Protein AF-B4IRN1-F1 (afdb_monomer_lite)

Organism: Drosophila persimilis (NCBI:txid7234)

Sequence (77 aa):
MATEQRILKQDGYLDVGDNSGAPARPFEMRNIVYHPQLNVLLLFGCNNVVKVLDVNSGVVLQTYKLSKNGKRQAARK

Structure (mmCIF, N/CA/C/O backbone):
data_AF-B4IR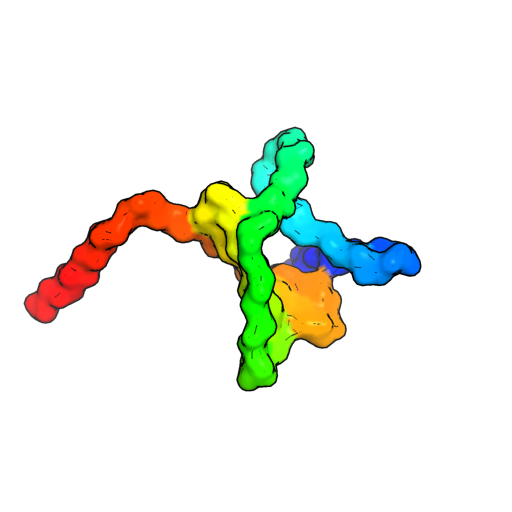N1-F1
#
_entry.id   AF-B4IRN1-F1
#
loop_
_atom_site.group_PDB
_atom_site.id
_atom_site.type_symbol
_atom_site.label_atom_id
_atom_site.label_alt_id
_atom_site.label_comp_id
_atom_site.label_asym_id
_atom_site.label_entity_id
_atom_site.label_seq_id
_atom_site.pdbx_PDB_ins_code
_atom_site.Cartn_x
_atom_site.Cartn_y
_atom_site.Cartn_z
_atom_site.occupancy
_atom_site.B_iso_or_equiv
_atom_site.auth_seq_id
_atom_site.auth_comp_id
_atom_site.auth_asym_id
_atom_site.auth_atom_id
_atom_site.pdbx_PDB_model_num
ATOM 1 N N . MET A 1 1 ? 11.629 11.519 17.686 1.00 36.22 1 MET A N 1
ATOM 2 C CA . MET A 1 1 ? 11.592 10.732 16.434 1.00 36.22 1 MET A CA 1
ATOM 3 C C . MET A 1 1 ? 10.252 11.042 15.784 1.00 36.22 1 MET A C 1
ATOM 5 O O . MET A 1 1 ? 9.245 10.554 16.272 1.00 36.22 1 MET A O 1
ATOM 9 N N . ALA A 1 2 ? 10.201 11.971 14.828 1.00 41.19 2 ALA A N 1
ATOM 10 C CA . ALA A 1 2 ? 8.941 12.403 14.224 1.00 41.19 2 ALA A CA 1
ATOM 11 C C . ALA A 1 2 ? 8.595 11.465 13.061 1.00 41.19 2 ALA A C 1
ATOM 13 O O . ALA A 1 2 ? 9.293 11.444 12.052 1.00 41.19 2 ALA A O 1
ATOM 14 N N . THR A 1 3 ? 7.557 10.650 13.226 1.00 48.41 3 THR A N 1
ATOM 15 C CA . THR A 1 3 ? 6.920 9.935 12.118 1.00 48.41 3 THR A CA 1
ATOM 16 C C . THR A 1 3 ? 6.099 10.951 11.335 1.00 48.41 3 THR A C 1
ATOM 18 O O . THR A 1 3 ? 5.104 11.454 11.854 1.00 48.41 3 THR A O 1
ATOM 21 N N . GLU A 1 4 ? 6.533 11.298 10.125 1.00 53.75 4 GLU A N 1
ATOM 22 C CA . GLU A 1 4 ? 5.778 12.176 9.228 1.00 53.75 4 GLU A CA 1
ATOM 23 C C . GLU A 1 4 ? 4.399 11.554 8.950 1.00 53.75 4 GLU A C 1
ATOM 25 O O . GLU A 1 4 ? 4.272 10.574 8.211 1.00 53.75 4 GLU A O 1
ATOM 30 N N . GLN A 1 5 ? 3.358 12.096 9.589 1.00 56.69 5 GLN A N 1
ATOM 31 C CA . GLN A 1 5 ? 1.974 11.746 9.293 1.00 56.69 5 GLN A CA 1
ATOM 32 C C . GLN A 1 5 ? 1.657 12.225 7.882 1.00 56.69 5 GLN A C 1
ATOM 34 O O . GLN A 1 5 ? 1.682 13.423 7.595 1.00 56.69 5 GLN A O 1
ATOM 39 N N . ARG A 1 6 ? 1.348 11.287 6.988 1.00 63.16 6 ARG A N 1
ATOM 40 C CA . ARG A 1 6 ? 0.815 11.644 5.679 1.00 63.16 6 ARG A CA 1
ATOM 41 C C . ARG A 1 6 ? -0.605 12.155 5.853 1.00 63.16 6 ARG A C 1
ATOM 43 O O . ARG A 1 6 ? -1.411 11.541 6.545 1.00 63.16 6 ARG A O 1
ATOM 50 N N . ILE A 1 7 ? -0.882 13.306 5.256 1.00 62.12 7 ILE A N 1
ATOM 51 C CA . ILE A 1 7 ? -2.132 14.029 5.458 1.00 62.12 7 ILE A CA 1
ATOM 52 C C . ILE A 1 7 ? -3.210 13.358 4.608 1.00 62.12 7 ILE A C 1
ATOM 54 O O . ILE A 1 7 ? -3.137 13.365 3.378 1.00 62.12 7 ILE A O 1
ATOM 58 N N . LEU A 1 8 ? -4.214 12.783 5.270 1.00 64.31 8 LEU A N 1
ATOM 59 C CA . LEU A 1 8 ? -5.492 12.500 4.633 1.00 64.31 8 LEU A CA 1
ATOM 60 C C . LEU A 1 8 ? -6.071 13.842 4.171 1.00 64.31 8 LEU A C 1
ATOM 62 O O . LEU A 1 8 ? -6.299 14.738 4.988 1.00 64.31 8 LEU A O 1
ATOM 66 N N . LYS A 1 9 ? -6.246 14.014 2.863 1.00 69.81 9 LYS A N 1
ATOM 67 C CA . LYS A 1 9 ? -6.821 15.241 2.311 1.00 69.81 9 LYS A CA 1
ATOM 68 C C . LYS A 1 9 ? -8.297 15.343 2.709 1.00 69.81 9 LYS A C 1
ATOM 70 O O . LYS A 1 9 ? -8.954 14.343 2.988 1.00 69.81 9 LYS A O 1
ATOM 75 N N . GLN A 1 10 ? -8.830 16.566 2.725 1.00 69.88 10 GLN A N 1
ATOM 76 C CA . GLN A 1 10 ? -10.237 16.829 3.074 1.00 69.88 10 GLN A CA 1
ATOM 77 C C . GLN A 1 10 ? -11.240 16.131 2.142 1.00 69.88 10 GLN A C 1
ATOM 79 O O . GLN A 1 10 ? -12.384 15.918 2.526 1.00 69.88 10 GLN A O 1
ATOM 84 N N . ASP A 1 11 ? -10.810 15.763 0.938 1.00 73.00 11 ASP A N 1
ATOM 85 C CA . ASP A 1 11 ? -11.586 15.002 -0.043 1.00 73.00 11 ASP A CA 1
ATOM 86 C C . ASP A 1 11 ? -11.582 13.480 0.221 1.00 73.00 11 ASP A C 1
ATOM 88 O O . ASP A 1 11 ? -12.180 12.722 -0.541 1.00 73.00 11 ASP A O 1
ATOM 92 N N . GLY A 1 12 ? -10.921 13.025 1.292 1.00 68.50 12 GLY A N 1
ATOM 93 C CA . GLY A 1 12 ? -10.821 11.617 1.669 1.00 68.50 12 GLY A CA 1
ATOM 94 C C . GLY A 1 12 ? -9.708 10.845 0.955 1.00 68.50 12 GLY A C 1
ATOM 95 O O . GLY A 1 12 ? -9.569 9.644 1.189 1.00 68.50 12 GLY A O 1
ATOM 96 N N . TYR A 1 13 ? -8.892 11.495 0.119 1.00 74.69 13 TYR A N 1
ATOM 97 C CA . TYR A 1 13 ? -7.762 10.846 -0.548 1.00 74.69 13 TYR A CA 1
ATOM 98 C C . TYR A 1 13 ? -6.479 10.929 0.285 1.00 74.69 13 TYR A C 1
ATOM 100 O O . TYR A 1 13 ? -6.108 11.977 0.815 1.00 74.69 13 TYR A O 1
ATOM 108 N N . LEU A 1 14 ? -5.748 9.817 0.368 1.00 75.94 14 LEU A N 1
ATOM 109 C CA . LEU A 1 14 ? -4.447 9.759 1.032 1.00 75.94 14 LEU A CA 1
ATOM 110 C C . LEU A 1 14 ? -3.314 9.971 0.023 1.00 75.94 14 LEU A C 1
ATOM 112 O O . LEU A 1 14 ? -3.229 9.263 -0.983 1.00 75.94 14 LEU A O 1
ATOM 116 N N . ASP A 1 15 ? -2.403 10.901 0.313 1.00 75.06 15 ASP A N 1
ATOM 117 C CA . ASP A 1 15 ? -1.208 11.088 -0.510 1.00 75.06 15 ASP A CA 1
ATOM 118 C C . ASP A 1 15 ? -0.126 10.049 -0.175 1.00 75.06 15 ASP A C 1
ATOM 120 O O . ASP A 1 15 ? 0.549 10.101 0.857 1.00 75.06 15 ASP A O 1
ATOM 124 N N . VAL A 1 16 ? 0.077 9.102 -1.090 1.00 71.06 16 VAL A N 1
ATOM 125 C CA . VAL A 1 16 ? 1.081 8.038 -0.963 1.00 71.06 16 VAL A CA 1
ATOM 126 C C . VAL A 1 16 ? 2.383 8.347 -1.728 1.00 71.06 16 VAL A C 1
ATOM 128 O O . VAL A 1 16 ? 3.176 7.437 -1.970 1.00 71.06 16 VAL A O 1
ATOM 131 N N . GLY A 1 17 ? 2.677 9.622 -2.034 1.00 66.12 17 GLY A N 1
ATOM 132 C CA . GLY A 1 17 ? 3.883 10.138 -2.714 1.00 66.12 17 GLY A CA 1
ATOM 133 C C . GLY A 1 17 ? 5.257 9.536 -2.350 1.00 66.12 17 GLY A C 1
ATOM 134 O O . GLY A 1 17 ? 5.427 8.818 -1.359 1.00 66.12 17 GLY A O 1
ATOM 135 N N . ASP A 1 18 ? 6.270 9.774 -3.182 1.00 62.78 18 ASP A N 1
ATOM 136 C CA . ASP A 1 18 ? 7.614 9.194 -3.046 1.00 62.78 18 ASP A CA 1
ATOM 137 C C . ASP A 1 18 ? 8.494 10.006 -2.070 1.00 62.78 18 ASP A C 1
ATOM 139 O O . ASP A 1 18 ? 8.738 11.184 -2.300 1.00 62.78 18 ASP A O 1
ATOM 143 N N . ASN A 1 19 ? 8.994 9.395 -0.983 1.00 57.44 19 ASN A N 1
ATOM 144 C CA . ASN A 1 19 ? 9.837 10.068 0.033 1.00 57.44 19 ASN A CA 1
ATOM 145 C C . ASN A 1 19 ? 11.284 10.307 -0.457 1.00 57.44 19 ASN A C 1
ATOM 147 O O . ASN A 1 19 ? 12.212 10.415 0.340 1.00 57.44 19 ASN A O 1
ATOM 151 N N . SER A 1 20 ? 11.518 10.331 -1.770 1.00 54.97 20 SER A N 1
ATOM 152 C CA . SER A 1 20 ? 12.865 10.330 -2.344 1.00 54.97 20 SER A CA 1
ATOM 153 C C . SER A 1 20 ? 13.522 11.715 -2.409 1.00 54.97 20 SER A C 1
ATOM 155 O O . SER A 1 20 ? 14.649 11.810 -2.885 1.00 54.97 20 SER A O 1
ATOM 157 N N . GLY A 1 21 ? 12.861 12.789 -1.951 1.00 51.81 21 GLY A N 1
ATOM 158 C CA . GLY A 1 21 ? 13.394 14.164 -1.989 1.00 51.81 21 GLY A CA 1
ATOM 159 C C . GLY A 1 21 ? 13.659 14.708 -3.404 1.00 51.81 21 GLY A C 1
ATOM 160 O O . GLY A 1 21 ? 14.080 15.850 -3.563 1.00 51.81 21 GLY A O 1
ATOM 161 N N . ALA A 1 22 ? 13.411 13.898 -4.436 1.00 52.56 22 ALA A N 1
ATOM 162 C CA . ALA A 1 22 ? 13.518 14.249 -5.840 1.00 52.56 22 ALA A CA 1
ATOM 163 C C . ALA A 1 22 ? 12.224 14.938 -6.307 1.00 52.56 22 ALA A C 1
ATOM 165 O O . ALA A 1 22 ? 11.153 14.634 -5.774 1.00 52.56 22 ALA A O 1
ATOM 166 N N . PRO A 1 23 ? 12.292 15.848 -7.301 1.00 52.22 23 PRO A N 1
ATOM 167 C CA . PRO A 1 23 ? 11.122 16.572 -7.787 1.00 52.22 23 PRO A CA 1
ATOM 168 C C . PRO A 1 23 ? 9.990 15.599 -8.125 1.00 52.22 23 PRO A C 1
ATOM 170 O O . PRO A 1 23 ? 10.186 14.628 -8.859 1.00 52.22 23 PRO A O 1
ATOM 173 N N . ALA A 1 24 ? 8.839 15.881 -7.511 1.00 53.84 24 ALA A N 1
ATOM 174 C CA . ALA A 1 24 ? 7.635 15.072 -7.393 1.00 53.84 24 ALA A CA 1
ATOM 175 C C . ALA A 1 24 ? 7.276 14.300 -8.670 1.00 53.84 24 ALA A C 1
ATOM 177 O O . ALA A 1 24 ? 6.493 14.762 -9.499 1.00 53.84 24 ALA A O 1
ATOM 178 N N . ARG A 1 25 ? 7.804 13.082 -8.819 1.00 56.81 25 ARG A N 1
ATOM 179 C CA . ARG A 1 25 ? 7.150 12.105 -9.684 1.00 56.81 25 ARG A CA 1
ATOM 180 C C . ARG A 1 25 ? 6.031 11.460 -8.873 1.00 56.81 25 ARG A C 1
ATOM 182 O O . ARG A 1 25 ? 6.310 10.978 -7.771 1.00 56.81 25 ARG A O 1
ATOM 189 N N . PRO A 1 26 ? 4.787 11.446 -9.380 1.00 62.97 26 PRO A N 1
ATOM 190 C CA . PRO A 1 26 ? 3.699 10.740 -8.726 1.00 62.97 26 PRO A CA 1
ATOM 191 C C . PRO A 1 26 ? 4.113 9.293 -8.471 1.00 62.97 26 PRO A C 1
ATOM 193 O O . PRO A 1 26 ? 4.692 8.638 -9.342 1.00 62.97 26 PRO A O 1
ATOM 196 N N . PHE A 1 27 ? 3.840 8.794 -7.267 1.00 69.75 27 PHE A N 1
ATOM 197 C CA . PHE A 1 27 ? 3.964 7.369 -7.005 1.00 69.75 27 PHE A CA 1
ATOM 198 C C . PHE A 1 27 ? 2.884 6.650 -7.819 1.00 69.75 27 PHE A C 1
ATOM 200 O O . PHE A 1 27 ? 1.715 6.637 -7.441 1.00 69.75 27 PHE A O 1
ATOM 207 N N . GLU A 1 28 ? 3.274 6.103 -8.968 1.00 79.25 28 GLU A N 1
ATOM 208 C CA . GLU A 1 28 ? 2.358 5.401 -9.857 1.00 79.25 28 GLU A CA 1
ATOM 209 C C . GLU A 1 28 ? 2.111 3.989 -9.320 1.00 79.25 28 GLU A C 1
ATOM 211 O O . GLU A 1 28 ? 3.005 3.136 -9.297 1.00 79.25 28 GLU A O 1
ATOM 216 N N . MET A 1 29 ? 0.894 3.766 -8.826 1.00 80.62 29 MET A N 1
ATOM 217 C CA . MET A 1 29 ? 0.469 2.503 -8.231 1.00 80.62 29 MET A CA 1
ATOM 218 C C . MET A 1 29 ? -0.035 1.539 -9.297 1.00 80.62 29 MET A C 1
ATOM 220 O O . MET A 1 29 ? -0.864 1.889 -10.129 1.00 80.62 29 MET A O 1
ATOM 224 N N . ARG A 1 30 ? 0.436 0.294 -9.226 1.00 88.69 30 ARG A N 1
ATOM 225 C CA . ARG A 1 30 ? -0.024 -0.820 -10.060 1.00 88.69 30 ARG A CA 1
ATOM 226 C C . ARG A 1 30 ? -1.067 -1.678 -9.354 1.00 88.69 30 ARG A C 1
ATOM 228 O O . ARG A 1 30 ? -1.958 -2.199 -10.012 1.00 88.69 30 ARG A O 1
ATOM 235 N N . ASN A 1 31 ? -0.915 -1.899 -8.048 1.00 90.19 31 ASN A N 1
ATOM 236 C CA . ASN A 1 31 ? -1.802 -2.788 -7.302 1.00 90.19 31 ASN A CA 1
ATOM 237 C C . ASN A 1 31 ? -1.892 -2.401 -5.821 1.00 90.19 31 ASN A C 1
ATOM 239 O O . ASN A 1 31 ? -0.933 -1.870 -5.256 1.00 90.19 31 ASN A O 1
ATOM 243 N N . ILE A 1 32 ? -3.027 -2.718 -5.200 1.00 91.75 32 ILE A N 1
ATOM 244 C CA . ILE A 1 32 ? -3.314 -2.504 -3.782 1.00 91.75 32 ILE A CA 1
ATOM 245 C C . ILE A 1 32 ? -3.873 -3.805 -3.214 1.00 91.75 32 ILE A C 1
ATOM 247 O O . ILE A 1 32 ? -4.819 -4.369 -3.758 1.00 91.75 32 ILE A O 1
ATOM 251 N N . VAL A 1 33 ? -3.296 -4.279 -2.113 1.00 94.88 33 VAL A N 1
ATOM 252 C CA . VAL A 1 33 ? -3.744 -5.500 -1.432 1.00 94.88 33 VAL A CA 1
ATOM 253 C C . VAL A 1 33 ? -3.982 -5.202 0.040 1.00 94.88 33 VAL A C 1
ATOM 255 O O . VAL A 1 33 ? -3.102 -4.677 0.714 1.00 94.88 33 VAL A O 1
ATOM 258 N N . TYR A 1 34 ? -5.155 -5.566 0.548 1.00 95.94 34 TYR A N 1
ATOM 259 C CA . TYR A 1 34 ? -5.470 -5.492 1.972 1.00 95.94 34 TYR A CA 1
ATOM 260 C C . TYR A 1 34 ? -5.133 -6.814 2.668 1.00 95.94 34 TYR A C 1
ATOM 262 O O . TYR A 1 34 ? -5.531 -7.881 2.198 1.00 95.94 34 TYR A O 1
ATOM 270 N N . HIS A 1 35 ? -4.410 -6.749 3.788 1.00 94.94 35 HIS A N 1
ATOM 271 C CA . HIS A 1 35 ? -4.090 -7.912 4.615 1.00 94.94 35 HIS A CA 1
ATOM 272 C C . HIS A 1 35 ? -4.919 -7.897 5.913 1.00 94.94 35 HIS A C 1
ATOM 274 O O . HIS A 1 35 ? -4.549 -7.196 6.861 1.00 94.94 35 HIS A O 1
ATOM 280 N N . PRO A 1 36 ? -6.004 -8.691 6.014 1.00 93.25 36 PRO A N 1
ATOM 281 C CA . PRO A 1 36 ? -7.005 -8.539 7.073 1.00 93.25 36 PRO A CA 1
ATOM 282 C C . PRO A 1 36 ? -6.482 -8.842 8.482 1.00 93.25 36 PRO A C 1
ATOM 284 O O . PRO A 1 36 ? -6.919 -8.217 9.437 1.00 93.25 36 PRO A O 1
ATOM 287 N N . GLN A 1 37 ? -5.524 -9.763 8.632 1.00 95.31 37 GLN A N 1
ATOM 288 C CA . GLN A 1 37 ? -4.996 -10.137 9.954 1.00 95.31 37 GLN A CA 1
ATOM 289 C C . GLN A 1 37 ? -4.038 -9.095 10.542 1.00 95.31 37 GLN A C 1
ATOM 291 O O . GLN A 1 37 ? -3.901 -9.000 11.754 1.00 95.31 37 GLN A O 1
ATOM 296 N N . LEU A 1 38 ? -3.353 -8.343 9.678 1.00 93.56 38 LEU A N 1
ATOM 297 C CA . LEU A 1 38 ? -2.386 -7.321 10.096 1.00 93.56 38 LEU A CA 1
ATOM 298 C C . LEU A 1 38 ? -2.989 -5.916 10.026 1.00 93.56 38 LEU A C 1
ATOM 300 O O . LEU A 1 38 ? -2.379 -4.978 10.518 1.00 93.56 38 LEU A O 1
ATOM 304 N N . ASN A 1 39 ? -4.171 -5.784 9.415 1.00 94.06 39 ASN A N 1
ATOM 305 C CA . ASN A 1 39 ? -4.854 -4.524 9.160 1.00 94.06 39 ASN A CA 1
ATOM 306 C C . ASN A 1 39 ? -3.967 -3.495 8.434 1.00 94.06 39 ASN A C 1
ATOM 308 O O . ASN A 1 39 ? -3.890 -2.323 8.801 1.00 94.06 39 ASN A O 1
ATOM 312 N N . VAL A 1 40 ? -3.276 -3.958 7.390 1.00 94.94 40 VAL A N 1
ATOM 313 C CA . VAL A 1 40 ? -2.392 -3.128 6.563 1.00 94.94 40 VAL A CA 1
ATOM 314 C C . VAL A 1 40 ? -2.783 -3.188 5.092 1.00 94.94 40 VAL A C 1
ATOM 316 O O . VAL A 1 40 ? -3.304 -4.198 4.609 1.00 94.94 40 VAL A O 1
ATOM 319 N N . LEU A 1 41 ? -2.469 -2.118 4.365 1.00 93.75 41 LEU A N 1
ATOM 320 C CA . LEU A 1 41 ? -2.502 -2.070 2.907 1.00 93.75 41 LEU A CA 1
ATOM 321 C C . LEU A 1 41 ? -1.081 -2.193 2.350 1.00 93.75 41 LEU A C 1
ATOM 323 O O . LEU A 1 41 ? -0.156 -1.500 2.775 1.00 93.75 41 LEU A O 1
ATOM 327 N N . LEU A 1 42 ? -0.920 -3.072 1.367 1.00 93.31 42 LEU A N 1
ATOM 328 C CA . LEU A 1 42 ? 0.288 -3.238 0.572 1.00 93.31 42 LEU A CA 1
ATOM 329 C C . LEU A 1 42 ? 0.093 -2.522 -0.762 1.00 93.31 42 LEU A C 1
ATOM 331 O O . LEU A 1 42 ? -0.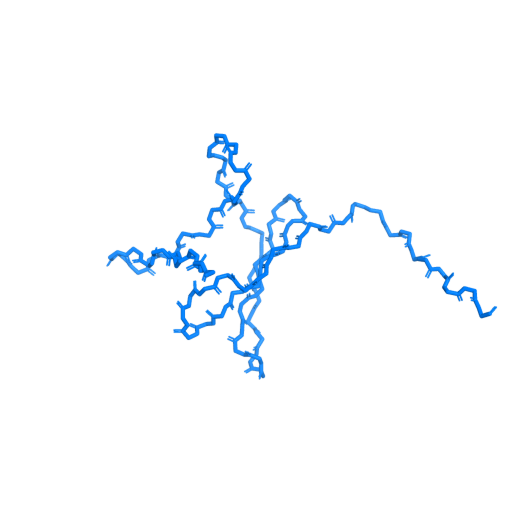769 -2.896 -1.558 1.00 93.31 42 LEU A O 1
ATOM 335 N N . LEU A 1 43 ? 0.905 -1.498 -1.001 1.00 91.31 43 LEU A N 1
ATOM 336 C CA . LEU A 1 43 ? 0.819 -0.635 -2.175 1.00 91.31 43 LEU A CA 1
ATOM 337 C C . LEU A 1 43 ? 1.997 -0.940 -3.099 1.00 91.31 43 LEU A C 1
ATOM 339 O O . LEU A 1 43 ? 3.145 -0.650 -2.758 1.00 91.31 43 LEU A O 1
ATOM 343 N N . PHE A 1 44 ? 1.722 -1.523 -4.262 1.00 90.38 44 PHE A N 1
ATOM 344 C CA . PHE A 1 44 ? 2.733 -1.912 -5.245 1.00 90.38 44 PHE A CA 1
ATOM 345 C C . PHE A 1 44 ? 2.864 -0.835 -6.318 1.00 90.38 44 PHE A C 1
ATOM 347 O O . PHE A 1 44 ? 1.950 -0.638 -7.117 1.00 90.38 44 PHE A O 1
ATOM 354 N N . GLY A 1 45 ? 4.007 -0.157 -6.361 1.00 87.19 45 GLY A N 1
ATOM 355 C CA . GLY A 1 45 ? 4.329 0.859 -7.359 1.00 87.19 45 GLY A CA 1
ATOM 356 C C . GLY A 1 45 ? 5.014 0.301 -8.608 1.00 87.19 45 GLY A C 1
ATOM 357 O O . GLY A 1 45 ? 5.682 -0.739 -8.572 1.00 87.19 45 GLY A O 1
ATOM 358 N N . CYS A 1 46 ? 4.914 1.031 -9.718 1.00 81.50 46 CYS A N 1
ATOM 359 C CA . CYS A 1 46 ? 5.520 0.674 -11.007 1.00 81.50 46 CYS A CA 1
ATOM 360 C C . CYS A 1 46 ? 7.060 0.581 -10.974 1.00 81.50 46 CYS A C 1
ATOM 362 O O . CYS A 1 46 ? 7.670 -0.109 -11.792 1.00 81.50 46 CYS A O 1
ATOM 364 N N . ASN A 1 47 ? 7.685 1.215 -9.987 1.00 80.19 47 ASN A N 1
ATOM 365 C CA . ASN A 1 47 ? 9.124 1.365 -9.778 1.00 80.19 47 ASN A CA 1
ATOM 366 C C . ASN A 1 47 ? 9.721 0.234 -8.913 1.00 80.19 47 ASN A 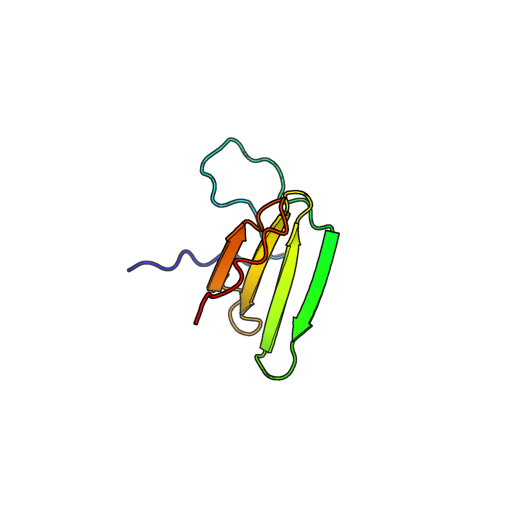C 1
ATOM 368 O O . ASN A 1 47 ? 10.817 0.384 -8.369 1.00 80.19 47 ASN A O 1
ATOM 372 N N . ASN A 1 48 ? 9.004 -0.890 -8.778 1.00 84.75 48 ASN A N 1
ATOM 373 C CA . ASN A 1 48 ? 9.325 -1.987 -7.859 1.00 84.75 48 ASN A CA 1
ATOM 374 C C . ASN A 1 48 ? 9.403 -1.530 -6.397 1.00 84.75 48 ASN A C 1
ATOM 376 O O . ASN A 1 48 ? 10.152 -2.090 -5.603 1.00 84.75 48 ASN A O 1
ATOM 380 N N . VAL A 1 49 ? 8.648 -0.495 -6.040 1.00 86.38 49 VAL A N 1
ATOM 381 C CA . VAL A 1 49 ? 8.548 -0.017 -4.664 1.00 86.38 49 VAL A CA 1
ATOM 382 C C . VAL A 1 49 ? 7.265 -0.566 -4.059 1.00 86.38 49 VAL A C 1
ATOM 384 O O . VAL A 1 49 ? 6.207 -0.461 -4.672 1.00 86.38 49 VAL A O 1
ATOM 387 N N . VAL A 1 50 ? 7.358 -1.146 -2.869 1.00 90.12 50 VAL A N 1
ATOM 388 C CA . VAL A 1 50 ? 6.218 -1.599 -2.076 1.00 90.12 50 VAL A CA 1
ATOM 389 C C . VAL A 1 50 ? 6.149 -0.758 -0.817 1.00 90.12 50 VAL A C 1
ATOM 391 O O . VAL A 1 50 ? 7.140 -0.647 -0.097 1.00 90.12 50 VAL A O 1
ATOM 394 N N . LYS A 1 5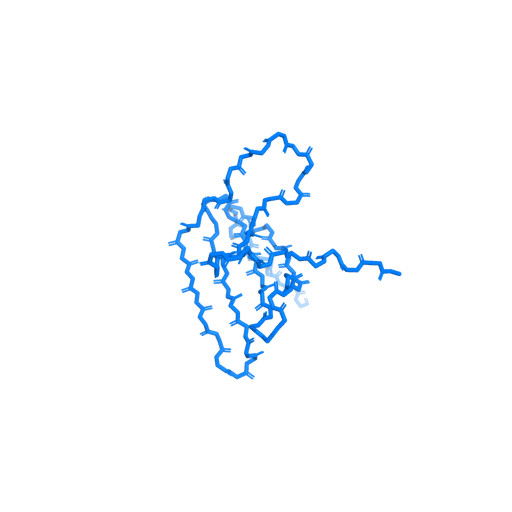1 ? 4.989 -0.168 -0.547 1.00 90.06 51 LYS A N 1
ATOM 395 C CA . LYS A 1 51 ? 4.733 0.554 0.702 1.00 90.06 51 LYS A CA 1
ATOM 396 C C . LYS A 1 51 ? 3.759 -0.240 1.555 1.00 90.06 51 LYS A C 1
ATOM 398 O O . LYS A 1 51 ? 2.792 -0.786 1.029 1.00 90.06 51 LYS A O 1
ATOM 403 N N . VAL A 1 52 ? 4.037 -0.299 2.851 1.00 92.19 52 VAL A N 1
ATOM 404 C CA . VAL A 1 52 ? 3.161 -0.897 3.860 1.00 92.19 52 VAL A CA 1
ATOM 405 C C . VAL A 1 52 ? 2.505 0.240 4.619 1.00 92.19 52 VAL A C 1
ATOM 407 O O . VAL A 1 52 ? 3.202 1.080 5.188 1.00 92.19 52 VAL A O 1
ATOM 410 N N . LEU A 1 53 ? 1.181 0.271 4.603 1.00 91.50 53 LEU A N 1
ATOM 411 C CA . LEU A 1 53 ? 0.372 1.322 5.199 1.00 91.50 53 LEU A CA 1
ATOM 412 C C . LEU A 1 53 ? -0.492 0.733 6.313 1.00 91.50 53 LEU A C 1
ATOM 414 O O . LEU A 1 53 ? -1.200 -0.243 6.074 1.00 91.50 53 LEU A O 1
ATOM 418 N N . ASP A 1 54 ? -0.454 1.328 7.500 1.00 90.19 54 ASP A N 1
ATOM 419 C CA . ASP A 1 54 ? -1.400 1.018 8.571 1.00 90.19 54 ASP A CA 1
ATOM 420 C C . ASP A 1 54 ? -2.781 1.592 8.236 1.00 90.19 54 ASP A C 1
ATOM 422 O O . ASP A 1 54 ? -2.909 2.780 7.939 1.00 90.19 54 ASP A O 1
ATOM 426 N N . VAL A 1 55 ? -3.817 0.753 8.272 1.00 89.19 55 VAL A N 1
ATOM 427 C CA . VAL A 1 55 ? -5.173 1.150 7.854 1.00 89.19 55 VAL A CA 1
ATOM 428 C C . VAL A 1 55 ? -5.841 2.070 8.870 1.00 89.19 55 VAL A C 1
ATOM 430 O O . VAL A 1 55 ? -6.583 2.965 8.480 1.00 89.19 55 VAL A O 1
ATOM 433 N N . ASN A 1 56 ? -5.567 1.884 10.161 1.00 89.12 56 ASN A N 1
ATOM 434 C CA . ASN A 1 56 ? -6.215 2.666 11.213 1.00 89.12 56 ASN A CA 1
ATOM 435 C C . ASN A 1 56 ? -5.724 4.116 11.240 1.00 89.12 56 ASN A C 1
ATOM 437 O O . ASN A 1 56 ? -6.507 5.032 11.475 1.00 89.12 56 ASN A O 1
ATOM 441 N N . SER A 1 57 ? -4.425 4.319 11.028 1.00 84.06 57 SER A N 1
ATOM 442 C CA . SER A 1 57 ? -3.783 5.632 11.128 1.00 84.06 57 SER A CA 1
ATOM 443 C C . SER A 1 57 ? -3.462 6.273 9.779 1.00 84.06 57 SER A C 1
ATOM 445 O O . SER A 1 57 ? -3.172 7.468 9.735 1.00 84.06 57 SER A O 1
ATOM 447 N N . GLY A 1 58 ? -3.463 5.505 8.683 1.00 82.31 58 GLY A N 1
ATOM 448 C CA . GLY A 1 58 ? -2.999 5.979 7.377 1.00 82.31 58 GLY A CA 1
ATOM 449 C C . GLY A 1 58 ? -1.492 6.261 7.332 1.00 82.31 58 GLY A C 1
ATOM 450 O O . GLY A 1 58 ? -1.016 6.963 6.437 1.00 82.31 58 GLY A O 1
ATOM 451 N N . VAL A 1 59 ? -0.718 5.743 8.291 1.00 83.38 59 VAL A N 1
ATOM 452 C CA . VAL A 1 59 ? 0.734 5.944 8.357 1.00 83.38 59 VAL A CA 1
ATOM 453 C C . VAL A 1 59 ? 1.451 4.887 7.524 1.00 83.38 59 VAL A C 1
ATOM 455 O O . VAL A 1 59 ? 1.185 3.689 7.634 1.00 83.38 59 VAL A O 1
ATOM 458 N N . VAL A 1 60 ? 2.407 5.318 6.695 1.00 86.56 60 VAL A N 1
ATOM 459 C CA . VAL A 1 60 ? 3.303 4.391 5.991 1.00 86.56 60 VAL A CA 1
ATOM 460 C C . VAL A 1 60 ? 4.303 3.849 7.000 1.00 86.56 60 VAL A C 1
ATOM 462 O O . VAL A 1 60 ? 5.213 4.555 7.426 1.00 86.56 60 VAL A O 1
ATOM 465 N N . LEU A 1 61 ? 4.137 2.583 7.362 1.00 89.94 61 LEU A N 1
ATOM 466 C CA . LEU A 1 61 ? 5.024 1.889 8.283 1.00 89.94 61 LEU A CA 1
ATOM 467 C C . LEU A 1 61 ? 6.390 1.655 7.638 1.00 89.94 61 LEU A C 1
ATOM 469 O O . LEU A 1 61 ? 7.425 1.840 8.276 1.00 89.94 61 LEU A O 1
ATOM 473 N N . GLN A 1 62 ? 6.398 1.227 6.370 1.00 88.56 62 GLN A N 1
ATOM 474 C CA . GLN A 1 62 ? 7.617 0.821 5.671 1.00 88.56 62 GLN A CA 1
ATOM 475 C C . GLN A 1 62 ? 7.545 1.091 4.169 1.00 88.56 62 GLN A C 1
ATOM 477 O O . GLN A 1 62 ? 6.485 1.026 3.547 1.00 88.56 62 GLN A O 1
ATOM 482 N N . THR A 1 63 ? 8.706 1.361 3.573 1.00 89.06 63 THR A N 1
ATOM 483 C CA . THR A 1 63 ? 8.893 1.469 2.123 1.00 89.06 63 THR A CA 1
ATOM 484 C C . THR A 1 63 ? 10.041 0.562 1.704 1.00 89.06 63 THR A C 1
ATOM 486 O O . THR A 1 63 ? 11.168 0.717 2.170 1.00 89.06 63 THR A O 1
ATOM 489 N N . TYR A 1 64 ? 9.761 -0.370 0.801 1.00 88.12 64 TYR A N 1
ATOM 490 C CA . TYR A 1 64 ? 10.714 -1.343 0.288 1.00 88.12 64 TYR A CA 1
ATOM 491 C C . TYR A 1 64 ? 10.928 -1.146 -1.200 1.00 88.12 64 TYR A C 1
ATOM 493 O O . TYR A 1 64 ? 9.970 -1.071 -1.959 1.00 88.12 64 TYR A O 1
ATOM 501 N N . LYS A 1 65 ? 12.184 -1.132 -1.642 1.00 87.25 65 LYS A N 1
ATOM 502 C CA . LYS A 1 65 ? 12.525 -1.199 -3.065 1.00 87.25 65 LYS A CA 1
ATOM 503 C C . LYS A 1 65 ? 12.934 -2.626 -3.405 1.00 87.25 65 LYS A C 1
ATOM 505 O O . LYS A 1 65 ? 14.007 -3.082 -3.017 1.00 87.25 65 LYS A O 1
ATOM 510 N N . LEU A 1 66 ? 12.068 -3.337 -4.114 1.00 83.56 66 LEU A N 1
ATOM 511 C CA . LEU A 1 66 ? 12.335 -4.681 -4.599 1.00 83.56 66 LEU A CA 1
ATOM 512 C C . LEU A 1 66 ? 13.417 -4.620 -5.686 1.00 83.56 66 LEU A C 1
ATOM 514 O O . LEU A 1 66 ? 13.328 -3.860 -6.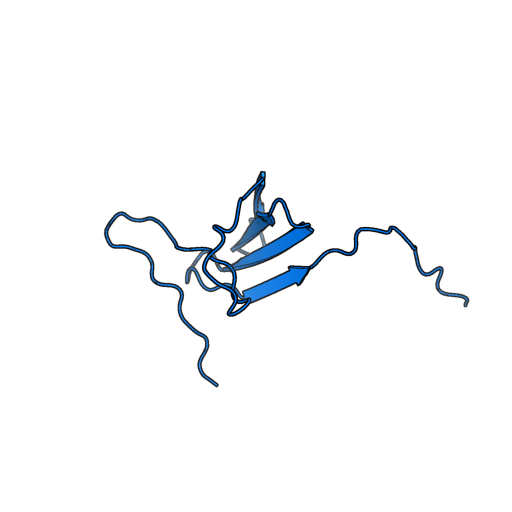656 1.00 83.56 66 LEU A O 1
ATOM 518 N N . SER A 1 67 ? 14.459 -5.431 -5.520 1.00 80.62 67 SER A N 1
ATOM 519 C CA . SER A 1 67 ? 15.503 -5.600 -6.531 1.00 80.62 67 SER A CA 1
ATOM 520 C C . SER A 1 67 ? 14.918 -6.228 -7.798 1.00 80.62 67 SER A C 1
ATOM 522 O O . SER A 1 67 ? 14.074 -7.119 -7.722 1.00 80.62 67 SER A O 1
ATOM 524 N N . LYS A 1 68 ? 15.396 -5.805 -8.975 1.00 67.75 68 LYS A N 1
ATOM 525 C CA . LYS A 1 68 ? 14.980 -6.388 -10.263 1.00 67.75 68 LYS A CA 1
ATOM 526 C C . LYS A 1 68 ? 15.452 -7.832 -10.475 1.00 67.75 68 LYS A C 1
ATOM 528 O O . LYS A 1 68 ? 14.998 -8.460 -11.421 1.00 67.75 68 LYS A O 1
ATOM 533 N N . ASN A 1 69 ? 16.309 -8.381 -9.612 1.00 58.50 69 ASN A N 1
ATOM 534 C CA . ASN A 1 69 ? 16.969 -9.655 -9.885 1.00 58.50 69 ASN A CA 1
ATOM 535 C C . ASN A 1 69 ? 16.722 -10.685 -8.780 1.00 58.50 69 ASN A C 1
ATOM 537 O O . ASN A 1 69 ? 17.192 -10.534 -7.652 1.00 58.50 69 ASN A O 1
ATOM 541 N N . GLY A 1 70 ? 16.056 -11.779 -9.155 1.00 56.00 70 GLY A N 1
ATOM 542 C CA . GLY A 1 70 ? 15.884 -13.000 -8.370 1.00 56.00 70 GLY A CA 1
ATOM 543 C C . GLY A 1 70 ? 17.183 -13.784 -8.173 1.00 56.00 70 GLY A C 1
ATOM 544 O O . GLY A 1 70 ? 17.253 -14.964 -8.506 1.00 56.00 70 GLY A O 1
ATOM 545 N N . LYS A 1 71 ? 18.218 -13.169 -7.592 1.00 46.28 71 LYS A N 1
ATOM 546 C CA . LYS A 1 71 ? 19.285 -13.951 -6.963 1.00 46.28 71 LYS A CA 1
ATOM 547 C C . LYS A 1 71 ? 18.741 -14.463 -5.635 1.00 46.28 71 LYS A C 1
ATOM 549 O O . LYS A 1 71 ? 18.894 -13.816 -4.603 1.00 46.28 71 LYS A O 1
ATOM 554 N N . ARG A 1 72 ? 18.096 -15.634 -5.680 1.00 52.03 72 ARG A N 1
ATOM 555 C CA . ARG A 1 72 ? 17.987 -16.511 -4.510 1.00 52.03 72 ARG A CA 1
ATOM 556 C C . ARG A 1 72 ? 19.409 -16.680 -3.985 1.00 52.03 72 ARG A C 1
ATOM 558 O O . ARG A 1 72 ? 20.21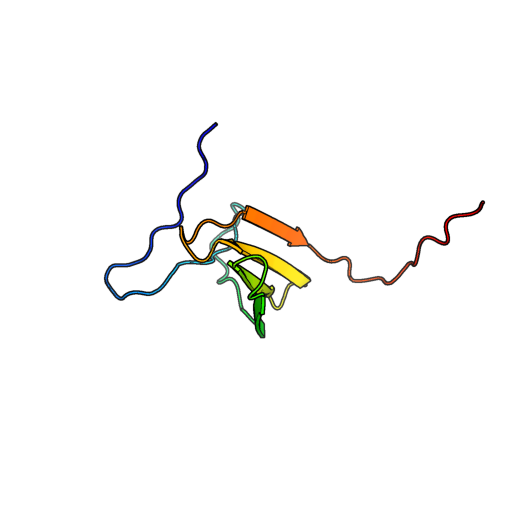0 -17.376 -4.604 1.00 52.03 72 ARG A O 1
ATOM 565 N N . GLN A 1 73 ? 19.748 -15.993 -2.898 1.00 49.03 73 GLN A N 1
ATOM 566 C CA . GLN A 1 73 ? 20.936 -16.346 -2.141 1.00 49.03 73 GLN A CA 1
ATOM 567 C C . GLN A 1 73 ? 20.625 -17.711 -1.536 1.00 49.03 73 GLN A C 1
ATOM 569 O O . GLN A 1 73 ? 19.873 -17.820 -0.571 1.00 49.03 73 GLN A O 1
ATOM 574 N N . ALA A 1 74 ? 21.100 -18.765 -2.197 1.00 53.88 74 ALA A N 1
ATOM 575 C CA . ALA A 1 74 ? 21.138 -20.087 -1.611 1.00 53.88 74 ALA A CA 1
ATOM 576 C C . ALA A 1 74 ? 22.000 -19.968 -0.353 1.00 53.88 74 ALA A C 1
ATOM 578 O O . ALA A 1 74 ? 23.212 -19.769 -0.449 1.00 53.88 74 ALA A O 1
ATOM 579 N N . ALA A 1 75 ? 21.356 -20.020 0.811 1.00 50.00 75 ALA A N 1
ATOM 580 C CA . ALA A 1 75 ? 22.037 -20.191 2.078 1.00 50.00 75 ALA A CA 1
ATOM 581 C C . ALA A 1 75 ? 22.820 -21.506 1.987 1.00 50.00 75 ALA A C 1
ATOM 583 O O . ALA A 1 75 ? 22.238 -22.592 2.003 1.00 50.00 75 ALA A O 1
ATOM 584 N N . ARG A 1 76 ? 24.137 -21.407 1.790 1.00 49.44 76 ARG A N 1
ATOM 585 C CA . ARG A 1 76 ? 25.033 -22.537 2.013 1.00 49.44 76 ARG A CA 1
ATOM 586 C C . ARG A 1 76 ? 25.002 -22.817 3.516 1.00 49.44 76 ARG A C 1
ATOM 588 O O . ARG A 1 76 ? 25.264 -21.908 4.300 1.00 49.44 76 ARG A O 1
ATOM 595 N N . LYS A 1 77 ? 24.567 -24.032 3.856 1.00 52.91 77 LYS A N 1
ATOM 596 C CA . LYS A 1 77 ? 24.705 -24.635 5.185 1.00 52.91 77 LYS A CA 1
ATOM 597 C C . LYS A 1 77 ? 26.175 -24.765 5.560 1.00 52.91 77 LYS A C 1
ATOM 599 O O . LYS A 1 77 ? 26.983 -24.967 4.624 1.00 52.91 77 LYS A O 1
#

Secondary structure (DSSP, 8-state):
-------B-TTS-B-----S-SS-----EEEEEEETTTTEEEEEETTSEEEEEETTT--EEEEEE--S---------

Radius of gyration: 14.8 Å; chains: 1; bounding box: 37×42×27 Å

pLDDT: mean 74.45, std 16.72, range [36.22, 95.94]

Foldseek 3Di:
DDQPQFDCDPVRDTQPWDPPPPPTDRQAFDDWDADVVQQWIWTQGPQQKIWIARNVRRGGPDIDRDDPDPPPPPPDD